Protein AF-G9KH13-F1 (afdb_monomer)

Solvent-accessible surface area (backbone atoms only — not comparable to full-atom values): 5401 Å² total; per-residue (Å²): 127,71,62,55,78,76,51,72,60,57,71,57,52,53,49,51,37,65,74,51,66,74,72,64,79,50,38,46,39,67,55,50,24,51,44,47,53,71,73,67,50,64,88,87,60,53,60,86,88,52,61,76,67,42,63,70,57,38,42,51,50,27,63,72,35,31,84,52,65,71,37,35,79,69,46,29,27,36,65,68,15,49,50,48,42,66,73,31,80,89,61,105

InterPro domains:
  IPR001192 Phosphoinositide phospholipase C family [PTHR10336] (2-91)
  IPR011992 EF-hand domain pair [SSF47473] (2-92)
  IPR015359 Phosphoinositide-specific phospholipase C, EF-hand-like domain [PF09279] (7-90)

Organism: Mustela putorius furo (NCBI:txid9669)

Structure (mmCIF, N/CA/C/O backbone):
data_AF-G9KH13-F1
#
_entry.id   AF-G9KH13-F1
#
loop_
_atom_site.group_PDB
_atom_site.id
_atom_site.type_symbol
_atom_site.label_atom_id
_atom_site.label_alt_id
_atom_site.label_comp_id
_atom_site.label_asym_id
_atom_site.label_entity_id
_atom_site.label_seq_id
_atom_site.pdbx_PDB_ins_code
_atom_site.Cartn_x
_atom_site.Cartn_y
_atom_site.Cartn_z
_atom_site.occupancy
_atom_site.B_iso_or_equiv
_atom_site.auth_seq_id
_atom_site.auth_comp_id
_atom_site.auth_asym_id
_atom_site.auth_atom_id
_atom_site.pdbx_PDB_model_num
ATOM 1 N N . GLU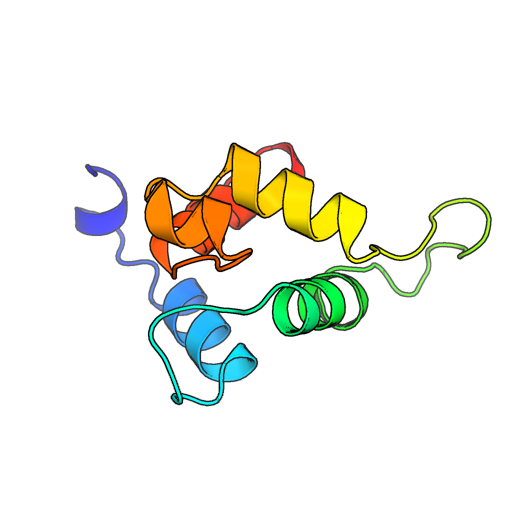 A 1 1 ? 2.696 11.267 14.126 1.00 54.34 1 GLU A N 1
ATOM 2 C CA . GLU A 1 1 ? 1.648 12.288 14.375 1.00 54.34 1 GLU A CA 1
ATOM 3 C C . GLU A 1 1 ? 2.095 13.760 14.265 1.00 54.34 1 GLU A C 1
ATOM 5 O O . GLU A 1 1 ? 1.249 14.595 13.972 1.00 54.34 1 GLU A O 1
ATOM 10 N N . LEU A 1 2 ? 3.378 14.127 14.429 1.00 48.69 2 LEU A N 1
ATOM 11 C CA . LEU A 1 2 ? 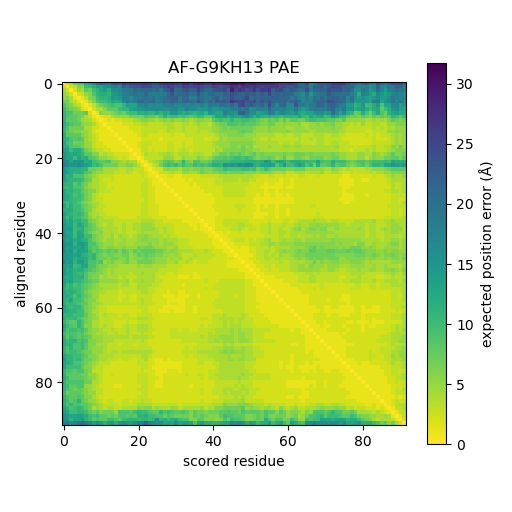3.832 15.526 14.233 1.00 48.69 2 LEU A CA 1
ATOM 12 C C . LEU A 1 2 ? 4.140 15.903 12.769 1.00 48.69 2 LEU A C 1
ATOM 14 O O . LEU A 1 2 ? 3.956 17.053 12.386 1.00 48.69 2 LEU A O 1
ATOM 18 N N . THR A 1 3 ? 4.566 14.951 11.937 1.00 52.84 3 THR A N 1
ATOM 19 C CA . THR A 1 3 ? 4.982 15.196 10.543 1.00 52.84 3 THR A CA 1
ATOM 20 C C . THR A 1 3 ? 3.816 15.560 9.615 1.00 52.84 3 THR A C 1
ATOM 22 O O . THR A 1 3 ? 3.929 16.528 8.867 1.00 52.84 3 THR A O 1
ATOM 25 N N . GLN A 1 4 ? 2.668 14.876 9.722 1.00 53.62 4 GLN A N 1
ATOM 26 C CA . GLN A 1 4 ? 1.479 15.157 8.895 1.00 53.62 4 GLN A CA 1
ATOM 27 C C . GLN A 1 4 ? 0.848 16.536 9.161 1.00 53.62 4 GLN A C 1
ATOM 29 O O . GLN A 1 4 ? 0.296 17.139 8.248 1.00 53.62 4 GLN A O 1
ATOM 34 N N . LYS A 1 5 ? 0.951 17.073 10.387 1.00 57.19 5 LYS A N 1
ATOM 35 C CA . LYS A 1 5 ? 0.410 18.407 10.724 1.00 57.19 5 LYS A CA 1
ATOM 36 C C . LYS A 1 5 ? 1.243 19.562 10.164 1.00 57.19 5 LYS A C 1
ATOM 38 O O . LYS A 1 5 ? 0.724 20.665 10.031 1.00 57.19 5 LYS A O 1
ATOM 43 N N . ILE A 1 6 ? 2.524 19.325 9.884 1.00 58.50 6 ILE A N 1
ATOM 44 C CA . ILE A 1 6 ? 3.468 20.353 9.419 1.00 58.50 6 ILE A CA 1
ATOM 45 C C . ILE A 1 6 ? 3.586 20.330 7.888 1.00 58.50 6 ILE A C 1
ATOM 47 O O . ILE A 1 6 ? 3.779 21.377 7.276 1.00 58.50 6 ILE A O 1
ATOM 51 N N . CYS A 1 7 ? 3.421 19.160 7.264 1.00 55.47 7 CYS A N 1
ATOM 52 C CA . CYS A 1 7 ? 3.357 18.997 5.815 1.00 55.47 7 CYS A CA 1
ATOM 53 C C . CYS A 1 7 ? 2.268 17.964 5.475 1.00 55.47 7 CYS A C 1
ATOM 55 O O . CYS A 1 7 ? 2.536 16.760 5.563 1.00 55.47 7 CYS A O 1
ATOM 57 N N . PRO A 1 8 ? 1.035 18.396 5.147 1.00 61.62 8 PRO A N 1
ATOM 58 C CA . PRO A 1 8 ? -0.009 17.469 4.737 1.00 61.62 8 PRO A CA 1
ATOM 59 C C . PRO A 1 8 ? 0.426 16.801 3.428 1.00 61.62 8 PRO A C 1
ATOM 61 O O . PRO A 1 8 ? 0.610 17.464 2.409 1.00 61.62 8 PRO A O 1
ATOM 64 N N . ARG A 1 9 ? 0.644 15.484 3.471 1.00 69.69 9 ARG A N 1
ATOM 65 C CA . ARG A 1 9 ? 1.059 14.666 2.322 1.00 69.69 9 ARG A CA 1
ATOM 66 C C . ARG A 1 9 ? -0.146 14.346 1.438 1.00 69.69 9 ARG A C 1
ATOM 68 O O . ARG A 1 9 ? -0.552 13.193 1.311 1.00 69.69 9 ARG A O 1
ATOM 75 N N . THR A 1 10 ? -0.739 15.387 0.857 1.00 74.88 10 THR A N 1
ATOM 76 C CA . THR A 1 10 ? -1.898 15.259 -0.038 1.00 74.88 10 THR A CA 1
ATOM 77 C C . THR A 1 10 ? -1.564 14.439 -1.286 1.00 74.88 10 THR A C 1
ATOM 79 O O . THR A 1 10 ? -2.437 13.778 -1.830 1.00 74.88 10 THR A O 1
ATOM 82 N N . ASP A 1 11 ? -0.289 14.404 -1.691 1.00 80.38 11 ASP A N 1
ATOM 83 C CA . ASP A 1 11 ? 0.234 13.546 -2.761 1.00 80.38 11 ASP A CA 1
ATOM 84 C C . ASP A 1 11 ? -0.028 12.054 -2.508 1.00 80.38 11 ASP A C 1
ATOM 86 O O . ASP A 1 11 ? -0.425 11.323 -3.417 1.00 80.38 11 ASP A O 1
ATOM 90 N N . ILE A 1 12 ? 0.171 11.604 -1.266 1.00 83.06 12 ILE A N 1
ATOM 91 C CA . ILE A 1 12 ? -0.038 10.206 -0.877 1.00 83.06 12 ILE A CA 1
ATOM 92 C C . ILE A 1 12 ? -1.533 9.895 -0.777 1.00 83.06 12 ILE A C 1
ATOM 94 O O . ILE A 1 12 ? -1.960 8.826 -1.208 1.00 83.06 12 ILE A O 1
ATOM 98 N N . GLU A 1 13 ? -2.336 10.825 -0.257 1.00 83.38 13 GLU A N 1
ATOM 99 C CA . GLU A 1 13 ? -3.792 10.659 -0.196 1.00 83.38 13 GLU A CA 1
ATOM 100 C C . GLU A 1 13 ? -4.416 10.560 -1.593 1.00 83.38 13 GLU A C 1
ATOM 102 O O . GLU A 1 13 ? -5.236 9.675 -1.838 1.00 83.38 13 GLU A O 1
ATOM 107 N N . ASP A 1 14 ? -4.005 11.418 -2.527 1.00 87.06 14 ASP A N 1
ATOM 108 C CA . ASP A 1 14 ? -4.489 11.386 -3.909 1.00 87.06 14 ASP A CA 1
ATOM 109 C C . ASP A 1 14 ? -4.076 10.087 -4.616 1.00 87.06 14 ASP A C 1
ATOM 111 O O . ASP A 1 14 ? -4.867 9.487 -5.350 1.00 87.06 14 ASP A O 1
ATOM 115 N N . LEU A 1 15 ? -2.854 9.606 -4.361 1.00 89.06 15 LEU A N 1
ATOM 116 C CA . LEU A 1 15 ? -2.389 8.314 -4.860 1.00 89.06 15 LEU A CA 1
ATOM 117 C C . LEU A 1 15 ? -3.226 7.160 -4.294 1.00 89.06 15 LEU A C 1
ATOM 119 O O . LEU A 1 15 ? -3.684 6.306 -5.055 1.00 89.06 15 LEU A O 1
ATOM 123 N N . PHE A 1 16 ? -3.458 7.149 -2.982 1.00 89.50 16 PHE A N 1
ATOM 124 C CA . PHE A 1 16 ? -4.267 6.134 -2.310 1.00 89.50 16 PHE A CA 1
ATOM 125 C C . PHE A 1 16 ? -5.682 6.079 -2.896 1.00 89.50 16 PHE A C 1
ATOM 127 O O . PHE A 1 16 ? -6.166 5.010 -3.27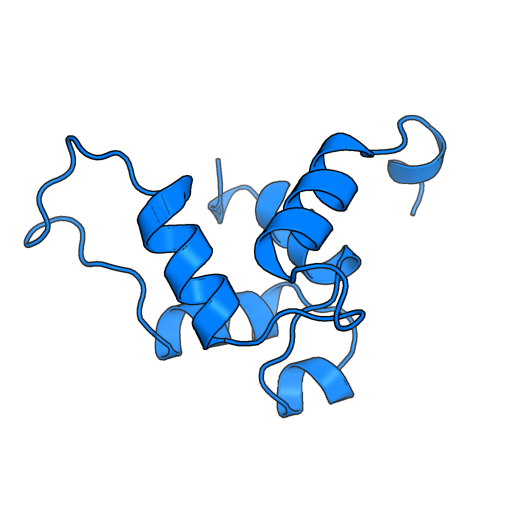3 1.00 89.50 16 PHE A O 1
ATOM 134 N N . LYS A 1 17 ? -6.316 7.244 -3.067 1.00 89.06 17 LYS A N 1
ATOM 135 C CA . LYS A 1 17 ? -7.634 7.370 -3.700 1.00 89.06 17 LYS A CA 1
ATOM 136 C C . LYS A 1 17 ? -7.644 6.859 -5.131 1.00 89.06 17 LYS A C 1
ATOM 138 O O . LYS A 1 17 ? -8.562 6.136 -5.509 1.00 89.06 17 LYS A O 1
ATOM 143 N N . LYS A 1 18 ? -6.606 7.164 -5.913 1.00 89.38 18 LYS A N 1
ATOM 144 C CA . LYS A 1 18 ? -6.472 6.686 -7.295 1.00 89.38 18 LYS A CA 1
ATOM 145 C C . LYS A 1 18 ? -6.383 5.160 -7.377 1.00 89.38 18 LYS A C 1
ATOM 147 O O . LYS A 1 18 ? -7.017 4.576 -8.250 1.00 89.38 18 LYS A O 1
ATOM 152 N N . ILE A 1 19 ? -5.625 4.522 -6.482 1.00 89.31 19 ILE A N 1
ATOM 153 C CA . ILE A 1 19 ? -5.506 3.053 -6.422 1.00 89.31 19 ILE A CA 1
ATOM 154 C C . ILE A 1 19 ? -6.836 2.435 -5.979 1.00 89.31 19 ILE A C 1
ATOM 156 O O . ILE A 1 19 ? -7.273 1.417 -6.517 1.00 89.31 19 ILE A O 1
ATOM 160 N N . ASN A 1 20 ? -7.499 3.059 -5.006 1.00 89.19 20 ASN A N 1
ATOM 161 C CA . ASN A 1 20 ? -8.726 2.518 -4.448 1.00 89.19 20 ASN A CA 1
ATOM 162 C C . ASN A 1 20 ? -9.984 2.791 -5.296 1.00 89.19 20 ASN A C 1
ATOM 164 O O . ASN A 1 20 ? -10.992 2.087 -5.201 1.00 89.19 20 ASN A O 1
ATOM 168 N N . GLY A 1 21 ? -9.940 3.830 -6.129 1.00 86.19 21 GLY A N 1
ATOM 169 C CA . GLY A 1 21 ? -11.081 4.335 -6.889 1.00 86.19 21 GLY A CA 1
ATOM 170 C C . GLY A 1 21 ? -12.160 4.987 -6.019 1.00 86.19 21 GLY A C 1
ATOM 171 O O . GLY A 1 21 ? -13.334 4.867 -6.361 1.00 86.19 21 GLY A O 1
ATOM 172 N N . ASP A 1 22 ? -11.777 5.606 -4.893 1.00 78.88 22 ASP A N 1
ATOM 173 C CA . ASP A 1 22 ? -12.674 6.264 -3.918 1.00 78.88 22 ASP A CA 1
ATOM 174 C C . ASP A 1 22 ? -13.801 5.368 -3.355 1.00 78.88 22 ASP A C 1
ATOM 176 O O . ASP A 1 22 ? -14.874 5.843 -2.984 1.00 78.88 22 ASP A O 1
ATOM 180 N N . LYS A 1 23 ? -13.587 4.046 -3.303 1.00 80.75 23 LYS A N 1
ATOM 181 C CA . LYS A 1 23 ? -14.628 3.086 -2.889 1.00 80.75 23 LYS A CA 1
ATOM 182 C C . LYS A 1 23 ? -14.655 2.804 -1.391 1.00 80.75 23 LYS A C 1
ATOM 184 O O . LYS A 1 23 ? -15.721 2.503 -0.856 1.00 80.75 23 LYS A O 1
ATOM 189 N N . THR A 1 24 ? -13.498 2.829 -0.738 1.00 89.44 24 THR A N 1
ATOM 190 C CA . THR A 1 24 ? -13.324 2.444 0.670 1.00 89.44 24 THR A CA 1
ATOM 191 C C . THR A 1 24 ? -12.237 3.297 1.337 1.00 89.44 24 THR A C 1
ATOM 193 O O . THR A 1 24 ? -11.549 4.083 0.686 1.00 89.44 24 THR A O 1
ATOM 196 N N . ASP A 1 25 ? -12.041 3.109 2.640 1.00 89.69 25 ASP A N 1
ATOM 197 C CA . ASP A 1 25 ? -10.978 3.781 3.406 1.00 89.69 25 ASP A CA 1
ATOM 198 C C . ASP A 1 25 ? -9.713 2.906 3.561 1.00 89.69 25 ASP A C 1
ATOM 200 O O . ASP A 1 25 ? -8.817 3.203 4.351 1.00 89.69 25 ASP A O 1
ATOM 204 N N . TYR A 1 26 ? -9.639 1.803 2.811 1.00 94.31 26 TYR A N 1
ATOM 205 C CA . TYR A 1 26 ? -8.577 0.797 2.867 1.00 94.31 26 TYR A CA 1
ATOM 206 C C . TYR A 1 26 ? -8.275 0.226 1.478 1.00 94.31 26 TYR A C 1
ATOM 208 O O . TYR A 1 26 ? -9.158 0.168 0.625 1.00 94.31 26 TYR A O 1
ATOM 216 N N . LEU A 1 27 ? -7.059 -0.274 1.277 1.00 95.38 27 LEU A N 1
ATOM 217 C CA . LEU A 1 27 ? -6.682 -1.100 0.134 1.00 95.38 27 LEU A CA 1
ATOM 218 C C . LEU A 1 27 ? -6.666 -2.574 0.536 1.00 95.38 27 LEU A C 1
ATOM 220 O O . LEU A 1 27 ? -6.260 -2.935 1.640 1.00 95.38 27 LEU A O 1
ATOM 224 N N . THR A 1 28 ? -7.097 -3.423 -0.385 1.00 96.00 28 THR A N 1
ATOM 225 C CA . THR A 1 28 ? -6.961 -4.880 -0.285 1.00 96.00 28 THR A CA 1
ATOM 226 C C . THR A 1 28 ? -5.549 -5.332 -0.659 1.00 96.00 28 THR A C 1
ATOM 228 O O . THR A 1 28 ? -4.819 -4.613 -1.347 1.00 96.00 28 THR A O 1
ATOM 231 N N . VAL A 1 29 ? -5.181 -6.556 -0.264 1.00 96.25 29 VAL A N 1
ATOM 232 C CA . VAL A 1 29 ? -3.917 -7.197 -0.672 1.00 96.25 29 VAL A CA 1
ATOM 233 C C . VAL A 1 29 ? -3.712 -7.129 -2.185 1.00 96.25 29 VAL A C 1
ATOM 235 O O . VAL A 1 29 ? -2.644 -6.726 -2.635 1.00 96.25 29 VAL A O 1
ATOM 238 N N . ASP A 1 30 ? -4.736 -7.462 -2.973 1.00 95.06 30 ASP A N 1
ATOM 239 C CA . ASP A 1 30 ? -4.633 -7.487 -4.436 1.00 95.06 30 ASP A CA 1
ATOM 240 C C . ASP A 1 30 ? -4.365 -6.092 -5.013 1.00 95.06 30 ASP A C 1
ATOM 242 O O . ASP A 1 30 ? -3.502 -5.929 -5.876 1.00 95.06 30 ASP A O 1
ATOM 246 N N . GLN A 1 31 ? -5.042 -5.062 -4.492 1.00 95.44 31 GLN A N 1
ATOM 247 C CA . GLN A 1 31 ? -4.790 -3.675 -4.895 1.00 95.44 31 GLN A CA 1
ATOM 248 C C . GLN A 1 31 ? -3.364 -3.234 -4.545 1.00 95.44 31 GLN A C 1
ATOM 250 O O . GLN A 1 31 ? -2.720 -2.556 -5.348 1.00 95.44 31 GLN A O 1
ATOM 255 N N . LEU A 1 32 ? -2.854 -3.637 -3.377 1.00 95.31 32 LEU A N 1
ATOM 256 C CA . LEU A 1 32 ? -1.483 -3.341 -2.969 1.00 95.31 32 LEU A CA 1
ATOM 257 C C . LEU A 1 32 ? -0.464 -4.056 -3.870 1.00 95.31 32 LEU A C 1
ATOM 259 O O . LEU A 1 32 ? 0.489 -3.429 -4.325 1.00 95.31 32 LEU A O 1
ATOM 263 N N . VAL A 1 33 ? -0.679 -5.335 -4.192 1.00 96.00 33 VAL A N 1
ATOM 264 C CA . VAL A 1 33 ? 0.179 -6.099 -5.115 1.00 96.00 33 VAL A CA 1
ATOM 265 C C . VAL A 1 33 ? 0.225 -5.447 -6.497 1.00 96.00 33 VAL A C 1
ATOM 267 O O . VAL A 1 33 ? 1.314 -5.240 -7.038 1.00 96.00 33 VAL A O 1
ATOM 270 N N . SER A 1 34 ? -0.933 -5.094 -7.063 1.00 95.19 34 SER A N 1
ATOM 271 C CA . SER A 1 34 ? -1.005 -4.387 -8.348 1.00 95.19 34 SER A CA 1
ATOM 272 C C . SER A 1 34 ? -0.254 -3.061 -8.296 1.00 95.19 34 SER A C 1
ATOM 274 O O . SER A 1 34 ? 0.560 -2.786 -9.174 1.00 95.19 34 SER A O 1
ATOM 276 N N . PHE A 1 35 ? -0.443 -2.263 -7.242 1.00 94.44 35 PHE A N 1
ATOM 277 C CA . PHE A 1 35 ? 0.295 -1.014 -7.069 1.00 94.44 35 PHE A CA 1
ATOM 278 C C . PHE A 1 35 ? 1.818 -1.230 -7.058 1.00 94.44 35 PHE A C 1
ATOM 280 O O . PHE A 1 35 ? 2.539 -0.558 -7.797 1.00 94.44 35 PHE A O 1
ATOM 287 N N . LEU A 1 36 ? 2.311 -2.190 -6.274 1.00 93.75 36 LEU A N 1
ATOM 288 C CA . LEU A 1 36 ? 3.744 -2.467 -6.155 1.00 93.75 36 LEU A CA 1
ATOM 289 C C . LEU A 1 36 ? 4.359 -2.907 -7.490 1.00 93.75 36 LEU A C 1
ATOM 291 O O . LEU A 1 36 ? 5.434 -2.446 -7.873 1.00 93.75 36 LEU A O 1
ATOM 295 N N . ASN A 1 37 ? 3.667 -3.773 -8.225 1.00 93.62 37 ASN A N 1
ATOM 296 C CA . ASN A 1 37 ? 4.185 -4.324 -9.474 1.00 93.62 37 ASN A CA 1
ATOM 297 C C . ASN A 1 37 ? 4.042 -3.378 -10.671 1.00 93.62 37 ASN A C 1
ATOM 299 O O . ASN A 1 37 ? 4.893 -3.409 -11.556 1.00 93.62 37 ASN A O 1
ATOM 303 N N . GLU A 1 38 ? 2.998 -2.550 -10.713 1.00 91.62 38 GLU A N 1
ATOM 304 C CA . GLU A 1 38 ? 2.716 -1.673 -11.856 1.00 91.62 38 GLU A CA 1
ATOM 305 C C . GLU A 1 38 ? 3.288 -0.260 -11.694 1.00 91.62 38 GLU A C 1
ATOM 307 O O . GLU A 1 38 ? 3.640 0.368 -12.690 1.00 91.62 38 GLU A O 1
ATOM 312 N N . HIS A 1 39 ? 3.365 0.254 -10.461 1.00 88.50 39 HIS A N 1
ATOM 313 C CA . HIS A 1 39 ? 3.713 1.657 -10.202 1.00 88.50 39 HIS A CA 1
ATOM 314 C C . HIS A 1 39 ? 5.037 1.846 -9.449 1.00 88.50 39 HIS A C 1
ATOM 316 O O . HIS A 1 39 ? 5.642 2.904 -9.601 1.00 88.50 39 HIS A O 1
ATOM 322 N N . GLN A 1 40 ? 5.496 0.863 -8.662 1.00 88.25 40 GLN A N 1
ATOM 323 C CA . GLN A 1 40 ? 6.768 0.958 -7.919 1.00 88.25 40 GLN A CA 1
ATOM 324 C C . GLN A 1 40 ? 7.917 0.177 -8.561 1.00 88.25 40 GLN A C 1
ATOM 326 O O . GLN A 1 40 ? 9.086 0.524 -8.397 1.00 88.25 40 GLN A O 1
ATOM 331 N N . ARG A 1 41 ? 7.618 -0.888 -9.308 1.00 91.06 41 ARG A N 1
ATOM 332 C CA . ARG A 1 41 ? 8.648 -1.705 -9.949 1.00 91.06 41 ARG A CA 1
ATOM 333 C C . ARG A 1 41 ? 9.378 -0.923 -11.045 1.00 91.06 41 ARG A C 1
ATOM 335 O O . ARG A 1 41 ? 8.756 -0.419 -11.975 1.00 91.06 41 ARG A O 1
ATOM 342 N N . ASP A 1 42 ? 10.711 -0.919 -11.005 1.00 90.38 42 ASP A N 1
ATOM 343 C CA . ASP A 1 42 ? 11.516 -0.425 -12.126 1.00 90.38 42 ASP A CA 1
ATOM 344 C C . ASP A 1 42 ? 11.392 -1.400 -13.319 1.00 90.38 42 ASP A C 1
ATOM 346 O O . ASP A 1 42 ? 11.808 -2.561 -13.209 1.00 90.38 42 ASP A O 1
ATOM 350 N N . PRO A 1 43 ? 10.853 -0.959 -14.475 1.00 90.06 43 PRO A N 1
ATOM 351 C CA . PRO A 1 43 ? 10.621 -1.819 -15.637 1.00 90.06 43 PRO A CA 1
ATOM 352 C C . PRO A 1 43 ? 11.911 -2.373 -16.259 1.00 90.06 43 PRO A C 1
ATOM 354 O O . PRO A 1 43 ? 11.859 -3.263 -17.104 1.00 90.06 43 PRO A O 1
ATOM 357 N N . ARG A 1 44 ? 13.082 -1.861 -15.863 1.00 93.25 44 ARG A N 1
ATOM 358 C CA . ARG A 1 44 ? 14.390 -2.348 -16.319 1.00 93.25 44 ARG A CA 1
ATOM 359 C C . ARG A 1 44 ? 14.878 -3.562 -15.522 1.00 93.25 44 ARG A C 1
ATOM 361 O O . ARG A 1 44 ? 15.847 -4.197 -15.938 1.00 93.25 44 ARG A O 1
ATOM 368 N N . LEU A 1 45 ? 14.253 -3.886 -14.385 1.00 91.88 45 LEU A N 1
ATOM 369 C CA . LEU A 1 45 ? 14.649 -5.011 -13.533 1.00 91.88 45 LEU A CA 1
ATOM 370 C C . LEU A 1 45 ? 14.156 -6.352 -14.084 1.00 91.88 45 LEU A C 1
ATOM 372 O O . LEU A 1 45 ? 12.975 -6.542 -14.377 1.00 91.88 45 LEU A O 1
ATOM 376 N N . ASN A 1 46 ? 15.066 -7.325 -14.147 1.00 93.44 46 ASN A N 1
ATOM 377 C CA . ASN A 1 46 ? 14.767 -8.678 -14.605 1.00 93.44 46 ASN A CA 1
ATOM 378 C C . ASN A 1 46 ? 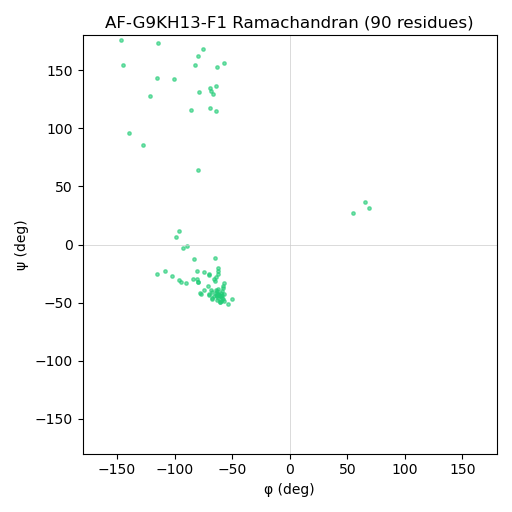13.867 -9.436 -13.611 1.00 93.44 46 ASN A C 1
ATOM 380 O O . ASN A 1 46 ? 14.136 -9.450 -12.414 1.00 93.44 46 ASN A O 1
ATOM 384 N N . GLU A 1 47 ? 12.842 -10.117 -14.119 1.00 91.00 47 GLU A N 1
ATOM 385 C CA . GLU A 1 47 ? 11.830 -10.821 -13.313 1.00 91.00 47 GLU A CA 1
ATOM 386 C C . GLU A 1 47 ? 12.352 -12.074 -12.596 1.00 91.00 47 GLU A C 1
ATOM 388 O O . GLU A 1 47 ? 11.820 -12.450 -11.558 1.00 91.00 47 GLU A O 1
ATOM 393 N N . ILE A 1 48 ? 13.410 -12.709 -13.108 1.00 89.56 48 ILE A N 1
ATOM 394 C CA . ILE A 1 48 ? 14.020 -13.887 -12.472 1.00 89.56 48 ILE A CA 1
ATOM 395 C C . ILE A 1 48 ? 14.878 -13.455 -11.280 1.00 89.56 48 ILE A C 1
ATOM 397 O O . ILE A 1 48 ? 14.852 -14.091 -10.231 1.00 89.56 48 ILE A O 1
ATOM 401 N N . LEU A 1 49 ? 15.646 -12.373 -11.440 1.00 91.88 49 LEU A N 1
ATOM 402 C CA . LEU A 1 49 ? 16.523 -11.855 -10.384 1.00 91.88 49 LEU A CA 1
ATOM 403 C C . LEU A 1 49 ? 15.760 -11.022 -9.347 1.00 91.88 49 LEU A C 1
ATOM 405 O O . LEU A 1 49 ? 16.115 -11.032 -8.171 1.00 91.88 49 LEU A O 1
ATOM 409 N N . PHE A 1 50 ? 14.709 -10.326 -9.779 1.00 90.44 50 PHE A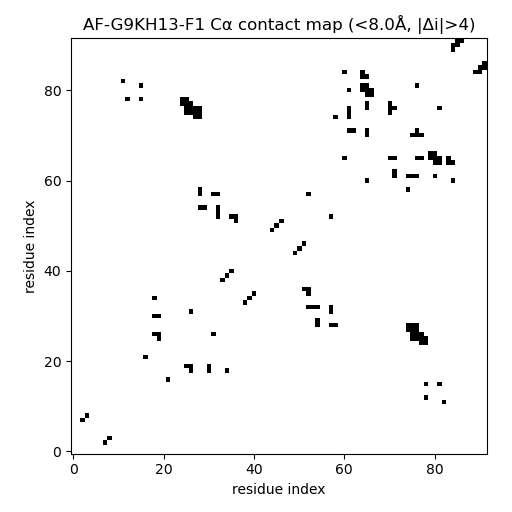 N 1
ATOM 410 C CA . PHE A 1 50 ? 13.842 -9.497 -8.948 1.00 90.44 50 PHE A CA 1
ATOM 411 C C . PHE A 1 50 ? 12.391 -9.923 -9.185 1.00 90.44 50 PHE A C 1
ATOM 413 O O . PHE A 1 50 ? 11.724 -9.336 -10.041 1.00 90.44 50 PHE A O 1
ATOM 420 N N . PRO A 1 51 ? 11.895 -10.943 -8.468 1.00 92.56 51 PRO A N 1
ATOM 421 C CA . PRO A 1 51 ? 10.529 -11.429 -8.626 1.00 92.56 51 PRO A CA 1
ATOM 422 C C . PRO A 1 51 ? 9.490 -10.330 -8.408 1.00 92.56 51 PRO A C 1
ATOM 424 O O . PRO A 1 51 ? 9.749 -9.331 -7.732 1.00 92.56 51 PRO A O 1
ATOM 427 N N . PHE A 1 52 ? 8.303 -10.517 -8.976 1.00 92.94 52 PHE A N 1
ATOM 428 C CA . PHE A 1 52 ? 7.155 -9.677 -8.653 1.00 92.94 52 PHE A CA 1
ATOM 429 C C . PHE A 1 52 ? 6.765 -9.829 -7.182 1.00 92.94 52 PHE A C 1
ATOM 431 O O . PHE A 1 52 ? 6.981 -10.873 -6.562 1.00 92.94 52 PHE A O 1
ATOM 438 N N . TYR A 1 53 ? 6.160 -8.779 -6.639 1.00 94.00 53 TYR A N 1
ATOM 439 C CA . TYR A 1 53 ? 5.460 -8.865 -5.371 1.00 94.00 53 TYR A CA 1
ATOM 440 C C . TYR A 1 53 ? 4.278 -9.821 -5.518 1.00 94.00 53 TYR A C 1
ATOM 442 O O . TYR A 1 53 ? 3.545 -9.768 -6.507 1.00 94.00 53 TYR A O 1
ATOM 450 N N . ASP A 1 54 ? 4.100 -10.689 -4.529 1.00 94.62 54 ASP A N 1
ATOM 451 C CA . ASP A 1 54 ? 2.966 -11.594 -4.418 1.00 94.62 54 ASP A CA 1
ATOM 452 C C . ASP A 1 54 ? 2.108 -11.231 -3.196 1.00 94.62 54 ASP A C 1
ATOM 454 O O . ASP A 1 54 ? 2.464 -10.372 -2.382 1.00 94.62 54 ASP A O 1
ATOM 458 N N . ALA A 1 55 ? 0.961 -11.899 -3.057 1.00 95.00 55 ALA A N 1
ATOM 459 C CA . ALA A 1 55 ? 0.045 -11.669 -1.943 1.00 95.00 55 ALA A CA 1
ATOM 460 C C . ALA A 1 55 ? 0.715 -11.886 -0.576 1.00 95.00 55 ALA A C 1
ATOM 462 O O . ALA A 1 55 ? 0.401 -11.189 0.385 1.00 95.00 55 ALA A O 1
ATOM 463 N N . LYS A 1 56 ? 1.671 -12.819 -0.483 1.00 95.38 56 LYS A N 1
ATOM 464 C CA . LYS A 1 56 ? 2.389 -13.100 0.763 1.00 95.38 56 LYS A CA 1
ATOM 465 C C . LYS A 1 56 ? 3.271 -11.920 1.162 1.00 95.38 56 LYS A C 1
ATOM 467 O O . LYS A 1 56 ? 3.255 -11.518 2.321 1.00 95.38 56 LYS A O 1
ATOM 472 N N . ARG A 1 57 ? 4.020 -11.356 0.215 1.00 93.81 57 ARG A N 1
ATOM 473 C CA . ARG A 1 57 ? 4.876 -10.196 0.466 1.00 93.81 57 ARG A CA 1
ATOM 474 C C . ARG A 1 57 ? 4.057 -8.942 0.755 1.00 93.81 57 ARG A C 1
AT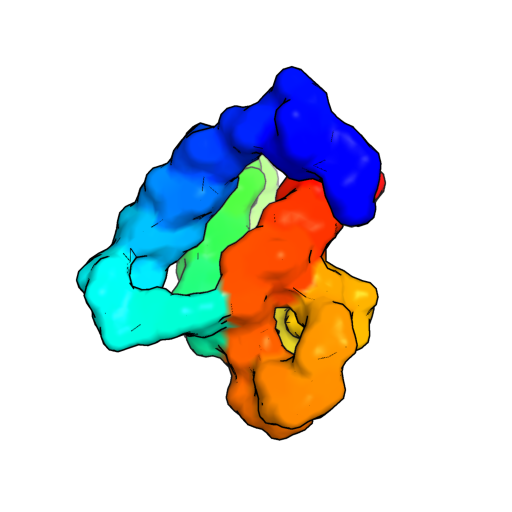OM 476 O O . ARG A 1 57 ? 4.402 -8.193 1.661 1.00 93.81 57 ARG A O 1
ATOM 483 N N . ALA A 1 58 ? 2.944 -8.748 0.049 1.00 95.44 58 ALA A N 1
ATOM 484 C CA . ALA A 1 58 ? 2.009 -7.673 0.364 1.00 95.44 58 ALA A CA 1
ATOM 485 C C . ALA A 1 58 ? 1.432 -7.819 1.781 1.00 95.44 58 ALA A C 1
ATOM 487 O O . ALA A 1 58 ? 1.441 -6.851 2.529 1.00 95.44 58 ALA A O 1
ATOM 488 N N . MET A 1 59 ? 1.029 -9.022 2.203 1.00 96.38 59 MET A N 1
ATOM 489 C CA . MET A 1 59 ? 0.572 -9.262 3.580 1.00 96.38 59 MET A CA 1
ATOM 490 C C . MET A 1 59 ? 1.632 -8.914 4.631 1.00 96.38 59 MET A C 1
ATOM 492 O O . MET A 1 59 ? 1.294 -8.307 5.640 1.00 96.38 59 MET A O 1
ATOM 496 N N . GLN A 1 60 ? 2.910 -9.219 4.385 1.00 95.62 60 GLN A N 1
ATOM 497 C CA . GLN A 1 60 ? 3.999 -8.847 5.301 1.00 95.62 60 GLN A CA 1
ATOM 498 C C . GLN A 1 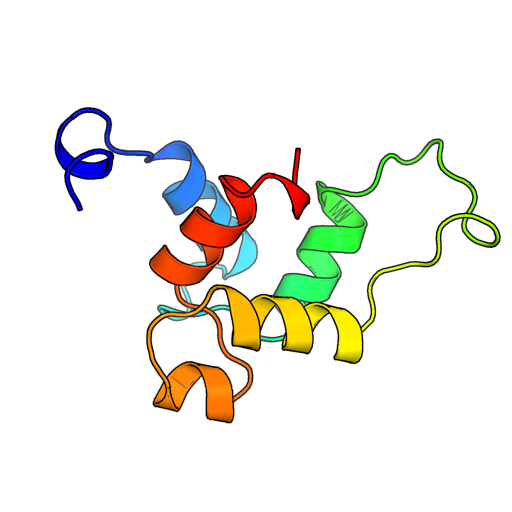60 ? 4.135 -7.327 5.460 1.00 95.62 60 GLN A C 1
ATOM 500 O O . GLN A 1 60 ? 4.362 -6.842 6.566 1.00 95.62 60 GLN A O 1
ATOM 505 N N . ILE A 1 61 ? 3.954 -6.573 4.371 1.00 95.06 61 ILE A N 1
ATOM 506 C CA . ILE A 1 61 ? 3.913 -5.105 4.412 1.00 95.06 61 ILE A CA 1
ATOM 507 C C . ILE A 1 61 ? 2.730 -4.645 5.277 1.00 95.06 61 ILE A C 1
ATOM 509 O O . ILE A 1 61 ? 2.901 -3.801 6.154 1.00 95.06 61 ILE A O 1
ATOM 513 N N . ILE A 1 62 ? 1.542 -5.223 5.087 1.00 96.12 62 ILE A N 1
ATOM 514 C CA . ILE A 1 62 ? 0.359 -4.870 5.887 1.00 96.12 62 ILE A CA 1
ATOM 515 C C . ILE A 1 62 ? 0.606 -5.147 7.375 1.00 96.12 62 ILE A C 1
ATOM 517 O O . ILE A 1 62 ? 0.408 -4.262 8.201 1.00 96.12 62 ILE A O 1
ATOM 521 N N . GLU A 1 63 ? 1.099 -6.335 7.724 1.00 96.06 63 GLU A N 1
ATOM 522 C CA . GLU A 1 63 ? 1.394 -6.719 9.111 1.00 96.06 63 GLU A CA 1
ATOM 523 C C . GLU A 1 63 ? 2.391 -5.766 9.792 1.00 96.06 63 GLU A C 1
ATOM 525 O O . GLU A 1 63 ? 2.243 -5.455 10.979 1.00 96.06 63 GLU A O 1
ATOM 530 N N . MET A 1 64 ? 3.385 -5.290 9.036 1.00 95.31 64 MET A N 1
ATOM 531 C CA . MET A 1 64 ? 4.451 -4.423 9.533 1.00 95.31 64 MET A CA 1
ATOM 532 C C . MET A 1 64 ? 4.015 -2.961 9.695 1.00 95.31 64 MET A C 1
ATOM 534 O O . MET A 1 64 ? 4.387 -2.314 10.675 1.00 95.31 64 MET A O 1
ATOM 538 N N . TYR A 1 65 ? 3.261 -2.425 8.731 1.00 95.56 65 TYR A N 1
ATOM 539 C CA . TYR A 1 65 ? 3.046 -0.979 8.611 1.00 95.56 65 TYR A CA 1
ATOM 540 C C . TYR A 1 65 ? 1.638 -0.513 8.975 1.00 95.56 65 TYR A C 1
ATOM 542 O O . TYR A 1 65 ? 1.479 0.653 9.343 1.00 95.56 65 TYR A O 1
ATOM 550 N N . GLU A 1 66 ? 0.626 -1.380 8.917 1.00 96.50 66 GLU A N 1
ATOM 551 C CA . GLU A 1 66 ? -0.722 -1.021 9.355 1.00 96.50 66 GLU A CA 1
ATOM 552 C C . GLU A 1 66 ? -0.741 -0.823 10.885 1.00 96.50 66 GLU A C 1
ATOM 554 O O . GLU A 1 66 ? -0.180 -1.633 11.618 1.00 96.50 66 GLU A O 1
ATOM 559 N N . PRO A 1 67 ? -1.316 0.260 11.426 1.00 94.00 67 PRO A N 1
ATOM 560 C CA . PRO A 1 67 ? -1.497 0.394 12.874 1.00 94.00 67 PRO A CA 1
ATOM 561 C C . PRO A 1 67 ? -2.711 -0.368 13.426 1.00 94.00 67 PRO A C 1
ATOM 563 O O . PRO A 1 67 ? -2.684 -0.756 14.594 1.00 94.00 67 PRO A O 1
ATOM 566 N N . ASP A 1 68 ? -3.771 -0.556 12.636 1.00 95.31 68 ASP A N 1
ATOM 567 C CA . ASP A 1 68 ? -5.019 -1.179 13.084 1.00 95.31 68 ASP A CA 1
ATOM 568 C C . ASP A 1 68 ? -4.961 -2.716 12.979 1.00 95.31 68 ASP A C 1
ATOM 570 O O . ASP A 1 68 ? -4.873 -3.295 11.894 1.00 95.31 68 ASP A O 1
ATOM 574 N N . GLU A 1 69 ? -5.033 -3.399 14.124 1.00 94.94 69 GLU A N 1
ATOM 575 C CA . GLU A 1 69 ? -4.978 -4.865 14.198 1.00 94.94 69 GLU A CA 1
ATOM 576 C C . GLU A 1 69 ? -6.172 -5.556 13.513 1.00 94.94 69 GLU A C 1
ATOM 578 O O . GLU A 1 69 ? -6.017 -6.639 12.945 1.00 94.94 69 GLU A O 1
ATOM 583 N N . ASP A 1 70 ? -7.363 -4.951 13.503 1.00 95.88 70 ASP A N 1
ATOM 584 C CA . ASP A 1 70 ? -8.524 -5.523 12.815 1.00 95.88 70 ASP A CA 1
ATOM 585 C C . ASP A 1 70 ? -8.357 -5.452 11.294 1.00 95.88 70 ASP A C 1
ATOM 587 O O . ASP A 1 70 ? -8.789 -6.367 10.584 1.00 95.88 70 ASP A O 1
ATOM 591 N N . LEU A 1 71 ? -7.731 -4.387 10.782 1.00 95.69 71 LEU A N 1
ATOM 592 C CA . LEU A 1 71 ? -7.397 -4.268 9.361 1.00 95.69 71 LEU A CA 1
ATOM 593 C C . LEU A 1 71 ? -6.290 -5.248 8.963 1.00 95.69 71 LEU A C 1
ATOM 595 O O . LEU A 1 71 ? -6.459 -5.957 7.966 1.00 95.69 71 LEU A O 1
ATOM 599 N N . LYS A 1 72 ? -5.236 -5.397 9.778 1.00 95.19 72 LYS A N 1
ATOM 600 C CA . LYS A 1 72 ? -4.191 -6.417 9.562 1.00 95.19 72 LYS A CA 1
ATOM 601 C C . LYS A 1 72 ? -4.766 -7.814 9.424 1.00 95.19 72 LYS A C 1
ATOM 603 O O . LYS A 1 72 ? -4.492 -8.506 8.447 1.00 95.19 72 LYS A O 1
ATOM 608 N N . ASN A 1 73 ? -5.612 -8.207 10.376 1.00 94.44 73 ASN A N 1
ATOM 609 C CA . ASN A 1 73 ? -6.225 -9.534 10.398 1.00 94.44 73 ASN A CA 1
ATOM 610 C C . ASN A 1 73 ? -7.121 -9.792 9.175 1.00 94.44 73 ASN A C 1
ATOM 612 O O . ASN A 1 73 ? -7.352 -10.944 8.809 1.00 94.44 73 ASN A O 1
ATOM 616 N N . LYS A 1 74 ? -7.618 -8.732 8.528 1.00 95.50 74 LYS A N 1
ATOM 617 C CA . LYS A 1 74 ? -8.408 -8.799 7.290 1.00 95.50 74 LYS A CA 1
ATOM 618 C C . LYS A 1 74 ? -7.562 -8.674 6.018 1.00 95.50 74 LYS A C 1
ATOM 620 O O . LYS A 1 74 ? -8.127 -8.757 4.930 1.00 95.50 74 LYS A O 1
ATOM 625 N N . GLY A 1 75 ? -6.248 -8.468 6.128 1.00 95.31 75 GLY A N 1
ATOM 626 C CA . GLY A 1 75 ? -5.374 -8.197 4.985 1.00 95.31 75 GLY A CA 1
ATOM 627 C C . GLY A 1 75 ? -5.695 -6.869 4.298 1.00 95.31 75 GLY A C 1
ATOM 628 O O . GLY A 1 75 ? -5.672 -6.774 3.071 1.00 95.31 75 GLY A O 1
ATOM 629 N N . LEU A 1 76 ? -6.060 -5.858 5.084 1.00 96.69 76 LEU A N 1
ATOM 630 C CA . LEU A 1 76 ? -6.407 -4.524 4.610 1.00 96.69 76 LEU A CA 1
ATOM 631 C C . LEU A 1 76 ? -5.388 -3.510 5.126 1.00 96.69 76 LEU A C 1
ATOM 633 O O . LEU A 1 76 ? -4.945 -3.609 6.267 1.00 96.69 76 LEU A O 1
ATOM 637 N N . ILE A 1 77 ? -5.055 -2.519 4.300 1.00 96.50 77 ILE A N 1
ATOM 638 C CA . ILE A 1 77 ? -4.167 -1.417 4.683 1.00 96.50 77 ILE A CA 1
ATOM 639 C C . ILE A 1 77 ? -4.875 -0.077 4.530 1.00 96.50 77 ILE A C 1
ATOM 641 O O . ILE A 1 77 ? -5.450 0.233 3.488 1.00 96.50 77 ILE A O 1
ATOM 645 N N . SER A 1 78 ? -4.858 0.713 5.590 1.00 95.31 78 SER A N 1
ATOM 646 C CA . SER A 1 78 ? -5.402 2.064 5.637 1.00 95.31 78 SER A CA 1
ATOM 647 C C . SER A 1 78 ? -4.490 3.056 4.912 1.00 95.31 78 SER A C 1
ATOM 649 O O . SER A 1 78 ? -3.333 2.767 4.599 1.00 95.31 78 SER A O 1
ATOM 651 N N . SER A 1 79 ? -4.993 4.271 4.687 1.00 92.06 79 SER A N 1
ATOM 652 C CA . SER A 1 79 ? -4.165 5.374 4.178 1.00 92.06 79 SER A CA 1
ATOM 653 C C . SER A 1 79 ? -2.970 5.676 5.099 1.00 92.06 79 SER A C 1
ATOM 655 O O . SER A 1 79 ? -1.871 5.939 4.609 1.00 92.06 79 SER A O 1
ATOM 657 N N . ASP A 1 80 ? -3.131 5.563 6.428 1.00 91.69 80 ASP A N 1
ATOM 658 C CA . ASP A 1 80 ? -2.021 5.760 7.375 1.00 91.69 80 ASP A CA 1
ATOM 659 C C . ASP A 1 80 ? -0.972 4.647 7.255 1.00 91.69 80 ASP A C 1
ATOM 661 O O . ASP A 1 80 ? 0.218 4.940 7.128 1.00 91.69 80 ASP A O 1
ATOM 665 N N . GLY A 1 81 ? -1.399 3.379 7.220 1.00 93.31 81 GLY A N 1
ATOM 666 C CA . GLY A 1 81 ? -0.501 2.240 7.014 1.00 93.31 81 GLY A CA 1
ATOM 667 C C . GLY A 1 81 ? 0.255 2.327 5.687 1.00 93.31 81 GLY A C 1
ATOM 668 O O . GLY A 1 81 ? 1.473 2.147 5.634 1.00 93.31 81 GLY A O 1
ATOM 669 N N . PHE A 1 82 ? -0.444 2.702 4.616 1.00 93.25 82 PHE A N 1
ATOM 670 C CA . PHE A 1 82 ? 0.144 2.899 3.294 1.00 93.25 82 PHE A CA 1
ATOM 671 C C . PHE A 1 82 ? 1.166 4.045 3.278 1.00 93.25 82 PHE A C 1
ATOM 673 O O . PHE A 1 82 ? 2.265 3.901 2.743 1.00 93.25 82 PHE A O 1
ATOM 680 N N . CYS A 1 83 ? 0.845 5.168 3.921 1.00 91.06 83 CYS A N 1
ATOM 681 C CA . CYS A 1 83 ? 1.752 6.302 4.064 1.00 91.06 83 CYS A CA 1
ATOM 682 C C . CYS A 1 83 ? 3.020 5.915 4.840 1.00 91.06 83 CYS A C 1
ATOM 684 O O . CYS A 1 83 ? 4.129 6.250 4.419 1.00 91.06 83 CYS A O 1
ATOM 686 N N . ARG A 1 84 ? 2.883 5.152 5.933 1.00 91.56 84 ARG A N 1
ATOM 687 C CA . ARG A 1 84 ? 4.023 4.623 6.702 1.00 91.56 84 ARG A CA 1
ATOM 688 C C . ARG A 1 84 ? 4.927 3.737 5.854 1.00 91.56 84 ARG A C 1
ATOM 690 O O . ARG A 1 84 ? 6.140 3.909 5.926 1.00 91.56 84 ARG A O 1
ATOM 697 N N . TYR A 1 85 ? 4.353 2.848 5.043 1.00 92.75 85 TYR A N 1
ATOM 698 C CA . TYR A 1 85 ? 5.121 2.016 4.118 1.00 92.75 85 TYR A CA 1
ATOM 699 C C . TYR A 1 85 ? 5.902 2.866 3.106 1.00 92.75 85 TYR A C 1
ATOM 701 O O . TYR A 1 85 ? 7.114 2.701 2.975 1.00 92.75 85 TYR A O 1
ATOM 709 N N . LEU A 1 86 ? 5.251 3.832 2.450 1.00 90.19 86 LEU A N 1
ATOM 710 C CA . LEU A 1 86 ? 5.906 4.680 1.446 1.00 90.19 86 LEU A CA 1
ATOM 711 C C . LEU A 1 86 ? 7.026 5.562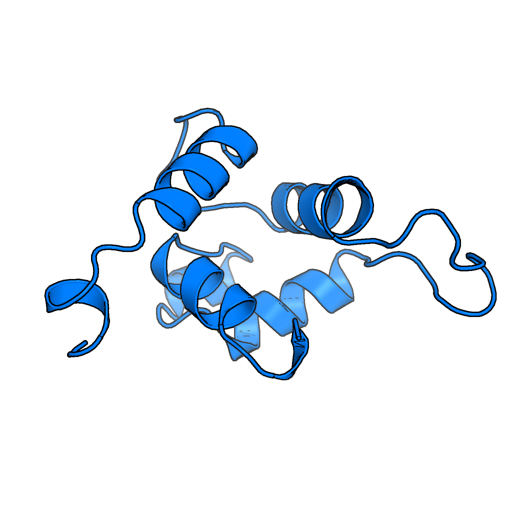 2.012 1.00 90.19 86 LEU A C 1
ATOM 713 O O . LEU A 1 86 ? 7.946 5.930 1.286 1.00 90.19 86 LEU A O 1
ATOM 717 N N . MET A 1 87 ? 6.938 5.924 3.293 1.00 86.94 87 MET A N 1
ATOM 718 C CA . MET A 1 87 ? 7.969 6.688 4.001 1.00 86.94 87 MET A CA 1
ATOM 719 C C . MET A 1 87 ? 9.033 5.804 4.665 1.00 86.94 87 MET A C 1
ATOM 721 O O . MET A 1 87 ? 9.926 6.338 5.320 1.00 86.94 87 MET A O 1
ATOM 725 N N . SER A 1 88 ? 8.918 4.479 4.562 1.00 87.88 88 SER A N 1
ATOM 726 C CA . SER A 1 88 ? 9.857 3.550 5.1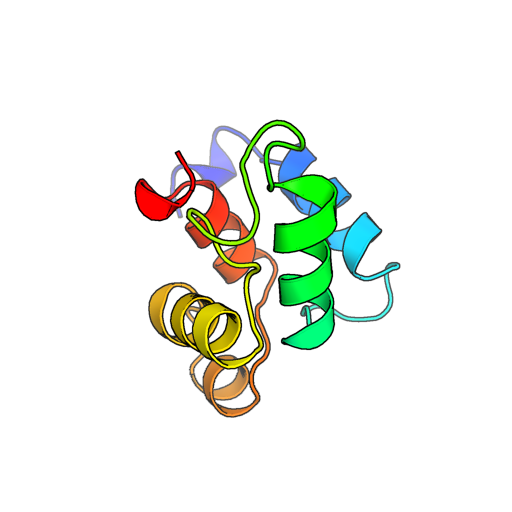82 1.00 87.88 88 SER A CA 1
ATOM 727 C C . SER A 1 88 ? 11.115 3.360 4.338 1.00 87.88 88 SER A C 1
ATOM 729 O O . SER A 1 88 ? 11.071 3.465 3.113 1.00 87.88 88 SER A O 1
ATOM 731 N N . ASP A 1 89 ? 12.218 2.995 4.996 1.00 79.25 89 ASP A N 1
ATOM 732 C CA . ASP A 1 89 ? 13.483 2.673 4.323 1.00 79.25 89 ASP A CA 1
ATOM 733 C C . ASP A 1 89 ? 13.366 1.456 3.383 1.00 79.25 89 ASP A C 1
ATOM 735 O O . ASP A 1 89 ? 14.184 1.299 2.484 1.00 79.25 89 ASP A O 1
ATOM 739 N N . GLU A 1 90 ? 12.356 0.591 3.564 1.00 78.12 90 GLU A N 1
ATOM 740 C CA . GLU A 1 90 ? 12.114 -0.563 2.683 1.00 78.12 90 GLU A CA 1
ATOM 741 C C . GLU A 1 90 ? 11.607 -0.137 1.295 1.00 78.12 90 GLU A C 1
ATOM 743 O O . GLU A 1 90 ? 11.819 -0.848 0.314 1.00 78.12 90 GLU A O 1
ATOM 748 N N . ASN A 1 91 ? 10.954 1.025 1.207 1.00 77.50 91 ASN A N 1
ATOM 749 C CA . ASN A 1 91 ? 10.419 1.579 -0.036 1.00 77.50 91 ASN A CA 1
ATOM 750 C C . ASN A 1 91 ? 11.338 2.654 -0.667 1.00 77.50 91 ASN A C 1
ATOM 752 O O . ASN A 1 91 ? 10.930 3.310 -1.625 1.00 77.50 91 ASN A O 1
ATOM 756 N N . ALA A 1 92 ? 12.540 2.875 -0.120 1.00 59.25 92 ALA A N 1
ATOM 757 C CA . ALA A 1 92 ? 13.496 3.887 -0.587 1.00 59.25 92 ALA A CA 1
ATOM 758 C C . ALA A 1 92 ? 14.380 3.418 -1.758 1.00 59.25 92 ALA A C 1
ATOM 760 O O . ALA A 1 92 ? 14.736 2.218 -1.816 1.00 59.25 92 ALA A O 1
#

Mean predicted aligned error: 5.38 Å

Sequence (92 aa):
ELTQKICPRTDIEDLFKKINGDKTDYLTVDQLVSFLNEHQRDPRLNEILFPFYDAKRAMQIIEMYEPDEDLKNKGLISSDGFCRYLMSDENA

Radius of gyration: 13.39 Å; Cα contacts (8 Å, |Δi|>4): 81; chains: 1; bounding box: 31×34×31 Å

pLDDT: mean 87.75, std 11.84, range [48.69, 96.69]

Secondary structure (DSSP, 8-state):
--HHHHS--HHHHHHHHHHHTTS-SEEEHHHHHHHIIIIIS-TTS-TTTSPPP-HHHHHHHHHHH---HHHHHTTEEEHHHHHHHHTSGGG-

Nearest PDB structures (foldseek):
  7sq2-assembly1_B  TM=9.333E-01  e=5.447E-07  Homo sapiens
  4qj3-assembly1_B  TM=9.351E-01  e=1.035E-06  Homo sapiens
  4gnk-assembly1_B  TM=9.283E-01  e=1.035E-06  Homo sapiens
  4qj4-assembly1_B  TM=9.374E-01  e=1.750E-06  Homo sapiens
  8emv-assembly1_A  TM=9.224E-01  e=2.960E-06  Homo sapiens

Foldseek 3Di:
DVPCVVPPPVVLVVVVCVLVVVPDQKDALVSQQCCCQPPLDDPPDDCVVPPRDDSVNLLVLCVPQAPDPVCSVVRIHGSRSSVRSCPDPVSD